Protein AF-W8VUZ6-F1 (afdb_monomer)

Sequence (106 aa):
MPNPETVQQSQSFNLDKVIYNDDDFAIAVGVRSGEDKICLAMRWNGDENGAGFPFAGKHPLWLSLPSDLTQTFLLGLLQKQSLTEDSYLSILDYLRGVEIILPNHS

Secondary structure (DSSP, 8-state):
---GGG--EETTEEEEEEEEE-SSEEEEEEEETT--SEEEEEEEPP-SS---BSEETTEE--EEPPGGGHHHHHHHHTT-TT--HHHHHHHHHHHHHS--------

Structure (mmCIF, N/CA/C/O backbone):
data_AF-W8VUZ6-F1
#
_entry.id   AF-W8VUZ6-F1
#
loop_
_atom_site.group_PDB
_atom_site.id
_atom_site.type_symbol
_atom_site.label_atom_id
_atom_site.label_alt_id
_atom_site.label_comp_id
_atom_site.label_asym_id
_atom_site.label_entity_id
_atom_site.label_seq_id
_atom_site.pdbx_PDB_ins_code
_atom_site.Cartn_x
_atom_site.Cartn_y
_atom_site.Cartn_z
_atom_site.occupancy
_atom_site.B_iso_or_equiv
_atom_site.auth_seq_id
_atom_site.auth_comp_id
_atom_site.auth_asym_id
_atom_site.auth_atom_id
_atom_site.pdbx_PDB_model_num
ATOM 1 N N . MET A 1 1 ? 14.966 1.045 -10.082 1.00 55.97 1 MET A N 1
ATOM 2 C CA . MET A 1 1 ? 13.596 0.626 -9.734 1.00 55.97 1 MET A CA 1
ATOM 3 C C . MET A 1 1 ? 13.042 1.625 -8.730 1.00 55.97 1 MET A C 1
ATOM 5 O O . MET A 1 1 ? 13.738 1.876 -7.747 1.00 55.97 1 MET A O 1
ATOM 9 N N . PRO A 1 2 ? 11.897 2.283 -8.968 1.00 55.81 2 PRO A N 1
ATOM 10 C CA . PRO A 1 2 ? 11.298 3.139 -7.952 1.00 55.81 2 PRO A CA 1
ATOM 11 C C . PRO A 1 2 ? 10.831 2.255 -6.790 1.00 55.81 2 PRO A C 1
ATOM 13 O O . PRO A 1 2 ? 9.749 1.677 -6.853 1.00 55.81 2 PRO A O 1
ATOM 16 N N . ASN A 1 3 ? 11.666 2.129 -5.753 1.00 71.38 3 ASN A N 1
ATOM 17 C CA . ASN A 1 3 ? 11.313 1.452 -4.506 1.00 71.38 3 ASN A CA 1
ATOM 18 C C . ASN A 1 3 ? 9.978 2.050 -4.014 1.00 71.38 3 ASN A C 1
ATOM 20 O O . ASN A 1 3 ? 9.894 3.278 -3.910 1.00 71.38 3 ASN A O 1
ATOM 24 N N . PRO A 1 4 ? 8.926 1.254 -3.756 1.00 69.38 4 PRO A N 1
ATOM 25 C CA . PRO A 1 4 ? 7.631 1.780 -3.327 1.00 69.38 4 PRO A CA 1
ATOM 26 C C . PRO A 1 4 ? 7.732 2.693 -2.097 1.00 69.38 4 PRO A C 1
ATOM 28 O O . PRO A 1 4 ? 7.000 3.677 -2.017 1.00 69.38 4 PRO A O 1
ATOM 31 N N . GLU A 1 5 ? 8.705 2.466 -1.213 1.00 71.75 5 GLU A N 1
ATOM 32 C CA . GLU A 1 5 ? 8.990 3.321 -0.053 1.00 71.75 5 GLU A CA 1
ATOM 33 C C . GLU A 1 5 ? 9.475 4.734 -0.427 1.00 71.75 5 GLU 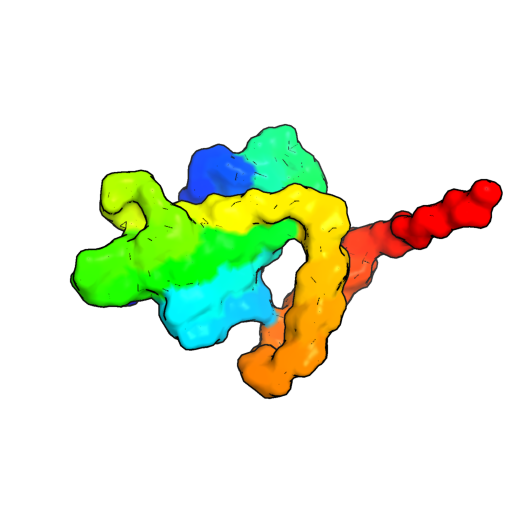A C 1
ATOM 35 O O . GLU A 1 5 ? 9.360 5.669 0.361 1.00 71.75 5 GLU A O 1
ATOM 40 N N . THR A 1 6 ? 10.004 4.921 -1.642 1.00 71.38 6 THR A N 1
ATOM 41 C CA . THR A 1 6 ? 10.446 6.232 -2.155 1.00 71.38 6 THR A CA 1
ATOM 42 C C . THR A 1 6 ? 9.292 7.081 -2.687 1.00 71.38 6 THR A C 1
ATOM 44 O O . THR A 1 6 ? 9.469 8.269 -2.952 1.00 71.38 6 THR A O 1
ATOM 47 N N . VAL A 1 7 ? 8.088 6.511 -2.791 1.00 74.88 7 VAL A N 1
ATOM 48 C CA . VAL A 1 7 ? 6.861 7.238 -3.143 1.00 74.88 7 VAL A CA 1
ATOM 49 C C . VAL A 1 7 ? 6.179 7.687 -1.857 1.00 74.88 7 VAL A C 1
ATOM 51 O O . VAL A 1 7 ? 5.096 7.229 -1.506 1.00 74.88 7 VAL A O 1
ATOM 54 N N . GLN A 1 8 ? 6.857 8.562 -1.116 1.00 66.56 8 GLN A N 1
ATOM 55 C CA . GLN A 1 8 ? 6.434 8.968 0.228 1.00 66.56 8 GLN A CA 1
ATOM 56 C C . GLN A 1 8 ? 5.162 9.822 0.227 1.00 66.56 8 GLN A C 1
ATOM 58 O O . GLN A 1 8 ? 4.384 9.796 1.178 1.00 66.56 8 GLN A O 1
ATOM 63 N N . GLN A 1 9 ? 4.926 10.571 -0.851 1.00 64.06 9 GLN A N 1
ATOM 64 C CA . GLN A 1 9 ? 3.784 11.464 -0.937 1.00 64.06 9 GLN A CA 1
ATOM 65 C C . GLN A 1 9 ? 3.266 11.546 -2.369 1.00 64.06 9 GLN A C 1
ATOM 67 O O . GLN A 1 9 ? 4.000 11.862 -3.305 1.00 64.06 9 GLN A O 1
ATOM 72 N N . SER A 1 10 ? 1.974 11.280 -2.531 1.00 67.62 10 SER A N 1
ATOM 73 C CA . SER A 1 10 ? 1.216 11.711 -3.705 1.00 67.62 10 SER A CA 1
ATOM 74 C C . SER A 1 10 ? 0.278 12.839 -3.286 1.00 67.62 10 SER A C 1
ATOM 76 O O . SER A 1 10 ? -0.026 12.983 -2.103 1.00 67.62 10 SER A O 1
ATOM 78 N N . GLN A 1 11 ? -0.234 13.623 -4.239 1.00 68.69 11 GLN A N 1
ATOM 79 C CA . GLN A 1 11 ? -1.208 14.682 -3.930 1.00 68.69 11 GLN A CA 1
ATOM 80 C C . GLN A 1 11 ? -2.399 14.176 -3.096 1.00 68.69 11 GLN A C 1
ATOM 82 O O . GLN A 1 11 ? -2.962 14.933 -2.311 1.00 68.69 11 GLN A O 1
ATOM 87 N N . SER A 1 12 ? -2.761 12.899 -3.235 1.00 74.88 12 SER A N 1
ATOM 88 C CA . SER A 1 12 ? -3.927 12.282 -2.604 1.00 74.88 12 SER A CA 1
ATOM 89 C C . SER A 1 12 ? -3.620 11.360 -1.424 1.00 74.88 12 SER A C 1
ATOM 91 O O . SER A 1 12 ? -4.567 10.862 -0.819 1.00 74.88 12 SER A O 1
ATOM 93 N N . PHE A 1 13 ? -2.356 11.074 -1.109 1.00 88.25 13 PHE A N 1
ATOM 94 C CA . PHE A 1 13 ? -2.011 10.064 -0.106 1.00 88.25 13 PHE A CA 1
ATOM 95 C C . PHE A 1 13 ? -0.641 10.321 0.514 1.00 88.25 13 PHE A C 1
ATOM 97 O O . PHE A 1 13 ? 0.350 10.470 -0.210 1.00 88.25 13 PHE A O 1
ATOM 104 N N . ASN A 1 14 ? -0.608 10.307 1.844 1.00 89.62 14 ASN A N 1
ATOM 105 C CA . ASN A 1 14 ? 0.602 10.364 2.649 1.00 89.62 14 ASN A CA 1
ATOM 106 C C . ASN A 1 14 ? 0.926 8.944 3.122 1.00 89.62 14 ASN A C 1
ATOM 108 O O . ASN A 1 14 ? 0.130 8.343 3.847 1.00 89.62 14 ASN A O 1
ATOM 112 N N . LEU A 1 15 ? 2.066 8.415 2.673 1.00 91.44 15 LEU A N 1
ATOM 113 C CA . LEU A 1 15 ? 2.543 7.089 3.052 1.00 91.44 15 LEU A CA 1
ATOM 114 C C . LEU A 1 15 ? 2.954 7.085 4.527 1.00 91.44 15 LEU A C 1
ATOM 116 O O . LEU A 1 15 ? 3.715 7.950 4.951 1.00 91.44 15 LEU A O 1
ATOM 120 N N . ASP A 1 16 ? 2.505 6.076 5.266 1.00 91.81 16 ASP A N 1
ATOM 121 C CA . ASP A 1 16 ? 3.034 5.754 6.593 1.00 91.81 16 ASP A CA 1
ATOM 122 C C . ASP A 1 16 ? 3.958 4.529 6.500 1.00 91.81 16 ASP A C 1
ATOM 124 O O . ASP A 1 16 ? 5.156 4.607 6.777 1.00 91.81 16 ASP A O 1
ATOM 128 N N . LYS A 1 17 ? 3.440 3.407 5.979 1.00 92.31 17 LYS A N 1
ATOM 129 C CA . LYS A 1 17 ? 4.195 2.151 5.873 1.00 92.31 17 LYS A CA 1
ATOM 130 C C . LYS A 1 17 ? 3.804 1.341 4.644 1.00 92.31 17 LYS A C 1
ATOM 132 O O . LYS A 1 17 ? 2.624 1.176 4.356 1.00 92.31 17 LYS A O 1
ATOM 137 N N . VAL A 1 18 ? 4.784 0.756 3.956 1.00 94.75 18 VAL A N 1
ATOM 138 C CA . VAL A 1 18 ? 4.541 -0.334 2.997 1.00 94.75 18 VAL A CA 1
ATOM 139 C C . VAL A 1 18 ? 4.414 -1.637 3.788 1.00 94.75 18 VAL A C 1
ATOM 141 O O . VAL A 1 18 ? 5.346 -2.030 4.485 1.00 94.75 18 VAL A O 1
ATOM 144 N N . ILE A 1 19 ? 3.249 -2.279 3.711 1.00 95.19 19 ILE A N 1
ATOM 145 C CA . ILE A 1 19 ? 2.915 -3.490 4.482 1.00 95.19 19 ILE A CA 1
ATOM 146 C C . ILE A 1 19 ? 2.934 -4.763 3.633 1.00 95.19 19 ILE A C 1
ATOM 148 O O . ILE A 1 19 ? 2.921 -5.864 4.171 1.00 95.19 19 ILE A O 1
ATOM 152 N N . TYR A 1 20 ? 2.985 -4.632 2.311 1.00 94.56 20 TYR A N 1
ATOM 153 C CA . TYR A 1 20 ? 3.153 -5.736 1.371 1.00 94.56 20 TYR A CA 1
ATOM 154 C C . TYR A 1 20 ? 3.934 -5.227 0.165 1.00 94.56 20 TYR A C 1
ATOM 156 O O . TYR A 1 20 ? 3.621 -4.151 -0.346 1.00 94.56 20 TYR A O 1
ATOM 164 N N . ASN A 1 21 ? 4.917 -5.995 -0.293 1.00 93.38 21 ASN A N 1
ATOM 165 C CA . ASN A 1 21 ? 5.642 -5.739 -1.529 1.00 93.38 21 ASN A CA 1
ATOM 166 C C . ASN A 1 21 ? 6.171 -7.070 -2.077 1.00 93.38 21 ASN A C 1
ATOM 168 O O . ASN A 1 21 ? 6.902 -7.757 -1.368 1.00 93.38 21 ASN A O 1
ATOM 172 N N . ASP A 1 22 ? 5.803 -7.427 -3.304 1.00 91.38 22 ASP A N 1
ATOM 173 C CA . ASP A 1 22 ? 6.296 -8.623 -4.006 1.00 91.38 22 ASP A CA 1
ATOM 174 C C . ASP A 1 22 ? 7.110 -8.274 -5.260 1.00 91.38 22 ASP A C 1
ATOM 176 O O . ASP A 1 22 ? 7.129 -9.027 -6.227 1.00 91.38 22 ASP A O 1
ATOM 180 N N . ASP A 1 23 ? 7.777 -7.119 -5.228 1.00 88.75 23 ASP A N 1
ATOM 181 C CA . ASP A 1 23 ? 8.539 -6.495 -6.317 1.00 88.75 23 ASP A CA 1
ATOM 182 C C . ASP A 1 23 ? 7.686 -5.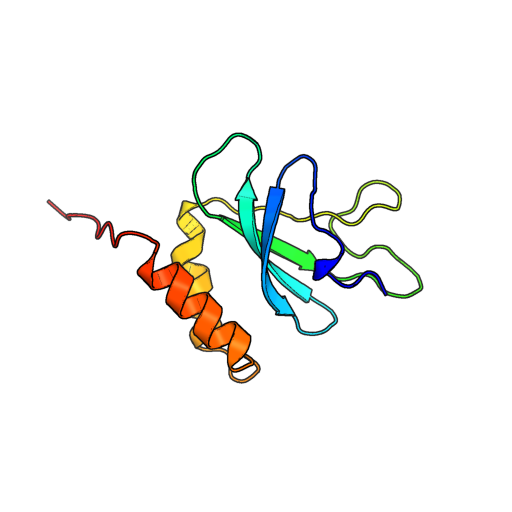985 -7.484 1.00 88.75 23 ASP A C 1
ATOM 184 O O . ASP A 1 23 ? 7.966 -4.892 -7.979 1.00 88.75 23 ASP A O 1
ATOM 188 N N . ASP A 1 24 ? 6.588 -6.656 -7.831 1.00 91.88 24 ASP A N 1
ATOM 189 C CA . ASP A 1 24 ? 5.653 -6.235 -8.881 1.00 91.88 24 ASP A CA 1
ATOM 190 C C . ASP A 1 24 ? 4.514 -5.359 -8.345 1.00 91.88 24 ASP A C 1
ATOM 192 O O . ASP A 1 24 ? 4.037 -4.450 -9.031 1.00 91.88 24 ASP A O 1
ATOM 196 N N . PHE A 1 25 ? 4.068 -5.595 -7.114 1.00 94.06 25 PHE A N 1
ATOM 197 C CA . PHE A 1 25 ? 2.928 -4.929 -6.505 1.00 94.06 25 PHE A CA 1
ATOM 198 C C . PHE A 1 25 ? 3.191 -4.591 -5.040 1.00 94.06 25 PHE A C 1
ATOM 200 O O . PHE A 1 25 ? 3.754 -5.373 -4.275 1.00 94.06 25 PHE A O 1
ATOM 207 N N . ALA A 1 26 ? 2.719 -3.418 -4.625 1.00 94.94 26 ALA A N 1
ATOM 208 C CA . ALA A 1 26 ? 2.851 -2.946 -3.259 1.00 94.94 26 ALA A CA 1
ATOM 209 C C . ALA A 1 26 ? 1.515 -2.479 -2.677 1.00 94.94 26 ALA A C 1
ATOM 211 O O . ALA A 1 26 ? 0.694 -1.851 -3.353 1.00 94.94 26 ALA A O 1
ATOM 212 N N . ILE A 1 27 ? 1.339 -2.745 -1.381 1.00 96.00 27 ILE A N 1
ATOM 213 C CA . ILE A 1 27 ? 0.249 -2.218 -0.559 1.00 96.00 27 ILE A CA 1
ATOM 214 C C . ILE A 1 27 ? 0.860 -1.420 0.584 1.00 96.00 27 ILE A C 1
ATOM 216 O O . ILE A 1 27 ? 1.750 -1.891 1.296 1.00 96.00 27 ILE A O 1
ATOM 220 N N . ALA A 1 28 ? 0.340 -0.219 0.766 1.00 95.50 28 ALA A N 1
ATOM 221 C CA . ALA A 1 28 ? 0.717 0.704 1.811 1.00 95.50 28 ALA A CA 1
ATOM 222 C C . ALA A 1 28 ? -0.457 1.017 2.736 1.00 95.50 28 ALA A C 1
ATOM 224 O O . ALA A 1 28 ? -1.616 0.981 2.327 1.00 95.50 28 ALA A O 1
ATOM 225 N N . VAL A 1 29 ? -0.125 1.382 3.968 1.00 94.25 29 VAL A N 1
ATOM 226 C CA . VAL A 1 29 ? -1.000 2.052 4.925 1.00 94.25 29 VAL A CA 1
ATOM 227 C C . VAL A 1 29 ? -0.580 3.515 5.006 1.00 94.25 29 VAL A C 1
ATOM 229 O O . VAL A 1 29 ? 0.601 3.849 4.871 1.00 94.25 29 VAL A O 1
ATOM 232 N N . GLY A 1 30 ? -1.555 4.393 5.190 1.00 92.69 30 GLY A N 1
ATOM 233 C CA . GLY A 1 30 ? -1.328 5.819 5.336 1.00 92.69 30 GLY A CA 1
ATOM 234 C C . GLY A 1 30 ? -2.641 6.565 5.483 1.00 92.69 30 GLY A C 1
ATOM 235 O O . GLY A 1 30 ? -3.645 5.998 5.914 1.00 92.69 30 GLY A O 1
ATOM 236 N N . VAL A 1 31 ? -2.635 7.838 5.105 1.00 90.75 31 VAL A N 1
ATOM 237 C CA . VAL A 1 31 ? -3.802 8.716 5.218 1.00 90.75 31 VAL A CA 1
ATOM 238 C C . VAL A 1 31 ? -4.054 9.399 3.882 1.00 90.75 31 VAL A C 1
ATOM 240 O O . VAL A 1 31 ? -3.127 9.899 3.234 1.00 90.75 31 VAL A O 1
ATOM 243 N N . ARG A 1 32 ? -5.318 9.434 3.452 1.00 86.69 32 ARG A N 1
ATOM 244 C CA . ARG A 1 32 ? -5.714 10.202 2.269 1.00 86.69 32 ARG A CA 1
ATOM 245 C C . ARG A 1 32 ? -5.579 11.694 2.57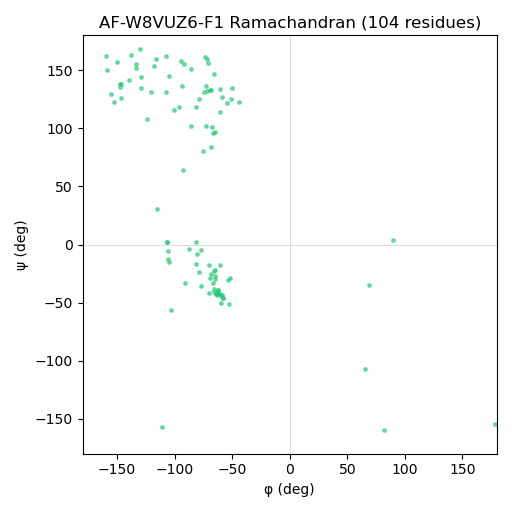2 1.00 86.69 32 ARG A C 1
ATOM 247 O O . ARG A 1 32 ? -6.049 12.158 3.604 1.00 86.69 32 ARG A O 1
ATOM 254 N N . SER A 1 33 ? -4.964 12.462 1.674 1.00 81.38 33 SER A N 1
ATOM 255 C CA . SER A 1 33 ? -4.808 13.910 1.862 1.00 81.38 33 SER A CA 1
ATOM 256 C C . SER A 1 33 ? -6.162 14.583 2.111 1.00 81.38 33 SER A C 1
ATOM 258 O O . SER A 1 33 ? -7.049 14.507 1.261 1.00 81.38 33 SER A O 1
ATOM 260 N N . GLY A 1 34 ? -6.300 15.261 3.252 1.00 81.25 34 GLY A N 1
ATOM 261 C CA . GLY A 1 34 ? -7.540 15.935 3.657 1.00 81.25 34 GLY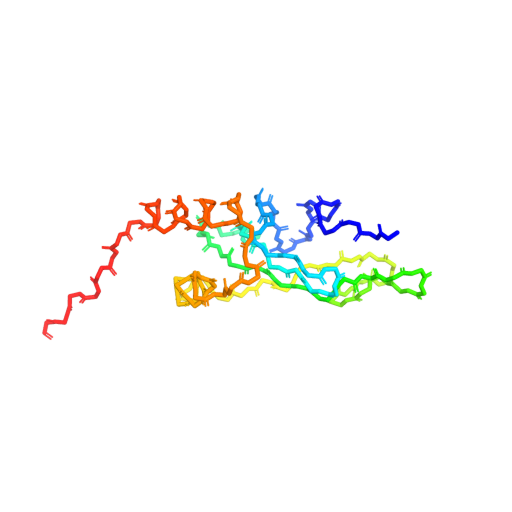 A CA 1
ATOM 262 C C . GLY A 1 34 ? -8.518 15.070 4.460 1.00 81.25 34 GLY A C 1
ATOM 263 O O . GLY A 1 34 ? -9.601 15.549 4.784 1.00 81.25 34 GLY A O 1
ATOM 264 N N . GLU A 1 35 ? -8.152 13.834 4.794 1.00 82.88 35 GLU A N 1
ATOM 265 C CA . GLU A 1 35 ? -8.875 12.979 5.737 1.00 82.88 35 GLU A CA 1
ATOM 266 C C . GLU A 1 35 ? -7.997 12.676 6.960 1.00 82.88 35 GLU A C 1
ATOM 268 O O . GLU A 1 35 ? -6.777 12.765 6.879 1.00 82.88 35 GLU A O 1
ATOM 273 N N . ASP A 1 36 ? -8.619 12.272 8.071 1.00 82.94 36 ASP A N 1
ATOM 274 C CA . ASP A 1 36 ? -7.918 11.849 9.299 1.00 82.94 36 ASP A CA 1
ATOM 275 C C . ASP A 1 36 ? -7.975 10.326 9.516 1.00 82.94 36 ASP A C 1
ATOM 277 O O . ASP A 1 36 ? -7.517 9.803 10.532 1.00 82.94 36 ASP A O 1
ATOM 281 N N . LYS A 1 37 ? -8.585 9.590 8.580 1.00 85.50 37 LYS A N 1
ATOM 282 C CA . LYS A 1 37 ? -8.758 8.140 8.688 1.00 85.50 37 LYS A CA 1
ATOM 283 C C . LYS A 1 37 ? -7.624 7.408 7.989 1.00 85.50 37 LYS A C 1
ATOM 285 O O . LYS A 1 37 ? -7.276 7.723 6.851 1.00 85.50 37 LYS A O 1
ATOM 290 N N . ILE A 1 38 ? -7.121 6.374 8.658 1.00 90.62 38 ILE A N 1
ATOM 291 C CA . ILE A 1 38 ? -6.204 5.416 8.050 1.00 90.62 38 ILE A CA 1
ATOM 292 C C . ILE A 1 38 ? -6.901 4.738 6.868 1.00 90.62 38 ILE A C 1
ATOM 294 O O . ILE A 1 38 ? -8.050 4.296 6.969 1.00 90.62 38 ILE A O 1
ATOM 298 N N . CYS A 1 39 ? -6.193 4.649 5.750 1.00 93.69 39 CYS A N 1
ATOM 299 C CA . CYS A 1 39 ? -6.621 3.902 4.585 1.00 93.69 39 CYS A CA 1
ATOM 300 C C . CYS A 1 39 ? -5.468 3.114 3.971 1.00 93.69 39 CYS A C 1
ATOM 302 O O . CYS A 1 39 ? -4.286 3.359 4.237 1.00 93.69 39 CYS A O 1
ATOM 304 N N . LEU A 1 40 ? -5.833 2.145 3.137 1.00 95.50 40 LEU A N 1
ATOM 305 C CA . LEU A 1 40 ? -4.872 1.456 2.292 1.00 95.50 40 LEU A CA 1
ATOM 306 C C . LEU A 1 40 ? -4.655 2.215 0.999 1.00 95.50 40 LEU A C 1
ATOM 308 O O . LEU A 1 40 ? -5.575 2.833 0.461 1.00 95.50 40 LEU A O 1
ATOM 312 N N . ALA A 1 41 ? -3.461 2.073 0.449 1.00 95.44 41 ALA A N 1
ATOM 313 C CA . ALA A 1 41 ? -3.212 2.396 -0.934 1.00 95.44 41 ALA A CA 1
ATOM 314 C C . ALA A 1 41 ? -2.426 1.296 -1.635 1.00 95.44 41 ALA A C 1
ATOM 316 O O . ALA A 1 41 ? -1.720 0.510 -1.010 1.00 95.44 41 ALA A O 1
ATOM 317 N N . MET A 1 42 ? -2.585 1.227 -2.950 1.00 95.38 42 MET A N 1
ATOM 318 C CA . MET A 1 42 ? -2.041 0.153 -3.770 1.00 95.38 42 MET A CA 1
ATOM 319 C C . MET A 1 42 ? -1.353 0.697 -5.007 1.00 95.38 42 MET A C 1
ATOM 321 O O . MET A 1 42 ? -1.734 1.752 -5.526 1.00 95.38 42 MET A O 1
ATOM 325 N N . ARG A 1 43 ? -0.371 -0.052 -5.505 1.00 94.06 43 ARG A N 1
ATOM 326 C CA . ARG A 1 43 ? 0.232 0.209 -6.808 1.00 94.06 43 ARG A CA 1
ATOM 327 C C . ARG A 1 43 ? 0.921 -1.017 -7.384 1.00 94.06 43 ARG A C 1
ATOM 329 O O . ARG A 1 43 ? 1.499 -1.814 -6.656 1.00 94.06 43 ARG A O 1
ATOM 336 N N . TRP A 1 44 ? 0.933 -1.078 -8.705 1.00 94.19 44 TRP A N 1
ATOM 337 C CA . TRP A 1 44 ? 1.938 -1.809 -9.456 1.00 94.19 44 TRP A CA 1
ATOM 338 C C . TRP A 1 44 ? 3.240 -1.012 -9.430 1.00 94.19 44 TRP A C 1
ATOM 340 O O . TRP A 1 44 ? 3.261 0.204 -9.681 1.00 94.19 44 TRP A O 1
ATOM 350 N N . ASN A 1 45 ? 4.322 -1.697 -9.102 1.00 91.69 45 ASN A N 1
ATOM 351 C CA . ASN A 1 45 ? 5.659 -1.146 -9.109 1.00 91.69 45 ASN A CA 1
ATOM 352 C C . ASN A 1 45 ? 6.126 -0.919 -10.548 1.00 91.69 45 ASN A C 1
ATOM 354 O O . ASN A 1 45 ? 5.592 -1.466 -11.512 1.00 91.69 45 ASN A O 1
ATOM 358 N N . GLY A 1 46 ? 7.079 -0.006 -10.688 1.00 88.12 46 GLY A N 1
ATOM 359 C CA . GLY A 1 46 ? 7.725 0.266 -11.963 1.00 88.12 46 GLY A CA 1
ATOM 360 C C . GLY A 1 46 ? 9.008 -0.530 -12.104 1.00 88.12 46 GLY A C 1
ATOM 361 O O . GLY A 1 46 ? 9.634 -0.882 -11.105 1.00 88.12 46 GLY A O 1
ATOM 362 N N . ASP A 1 47 ? 9.433 -0.729 -13.339 1.00 85.88 47 ASP A N 1
ATOM 363 C CA . ASP A 1 47 ? 10.697 -1.356 -13.697 1.00 85.88 47 ASP A CA 1
ATOM 364 C C . ASP A 1 47 ? 11.656 -0.314 -14.309 1.00 85.88 47 ASP A C 1
ATOM 366 O O . ASP A 1 47 ? 11.575 0.888 -14.039 1.00 85.88 47 ASP A O 1
ATOM 370 N N . GLU A 1 48 ? 12.625 -0.768 -15.099 1.00 83.38 48 GLU A N 1
ATOM 371 C CA . GLU A 1 48 ? 13.519 0.105 -15.867 1.00 83.38 48 GLU A CA 1
ATOM 372 C C . GLU A 1 48 ? 12.824 0.828 -17.038 1.00 83.38 48 GLU A C 1
ATOM 374 O O . GLU A 1 48 ? 13.331 1.841 -17.522 1.00 83.38 48 GLU A O 1
ATOM 379 N N . ASN A 1 49 ? 11.648 0.352 -17.456 1.00 83.06 49 ASN A N 1
ATOM 380 C CA . ASN A 1 49 ? 10.918 0.812 -18.634 1.00 83.06 49 ASN A CA 1
ATOM 381 C C . ASN A 1 49 ? 9.711 1.699 -18.288 1.00 83.06 49 ASN A C 1
ATOM 383 O O . ASN A 1 49 ? 9.187 2.392 -19.164 1.00 83.06 49 ASN A O 1
ATOM 387 N N . GLY A 1 50 ? 9.262 1.716 -17.029 1.00 83.94 50 GLY A N 1
ATOM 388 C CA . GLY A 1 50 ? 8.077 2.466 -16.624 1.00 83.94 50 GLY A CA 1
ATOM 389 C C . GLY A 1 50 ? 7.988 2.775 -15.131 1.00 83.94 50 GLY A C 1
ATOM 390 O O . GLY A 1 50 ? 8.627 2.159 -14.288 1.00 83.94 50 GLY A O 1
ATOM 391 N N . ALA A 1 51 ? 7.140 3.747 -14.786 1.00 87.38 51 ALA A N 1
ATOM 392 C CA . ALA A 1 51 ? 6.919 4.172 -13.400 1.00 87.38 51 ALA A CA 1
ATOM 393 C C . ALA A 1 51 ? 6.015 3.215 -12.592 1.00 87.38 51 ALA A C 1
ATOM 395 O O . ALA A 1 51 ? 5.825 3.429 -11.395 1.00 87.38 51 ALA A O 1
ATOM 396 N N . GLY A 1 52 ? 5.461 2.175 -13.219 1.00 91.19 52 GLY A N 1
ATOM 397 C CA . GLY A 1 52 ? 4.403 1.341 -12.641 1.00 91.19 52 GLY A CA 1
ATOM 398 C C . GLY A 1 52 ? 3.032 1.992 -12.801 1.00 91.19 52 GLY A C 1
ATOM 399 O O . GLY A 1 52 ? 2.861 2.857 -13.658 1.00 91.19 52 GLY A O 1
ATOM 400 N N . PHE A 1 53 ? 2.048 1.597 -11.992 1.00 91.94 53 PHE A N 1
ATOM 401 C CA . PHE A 1 53 ? 0.686 2.135 -12.074 1.00 91.94 53 PHE A CA 1
ATOM 402 C C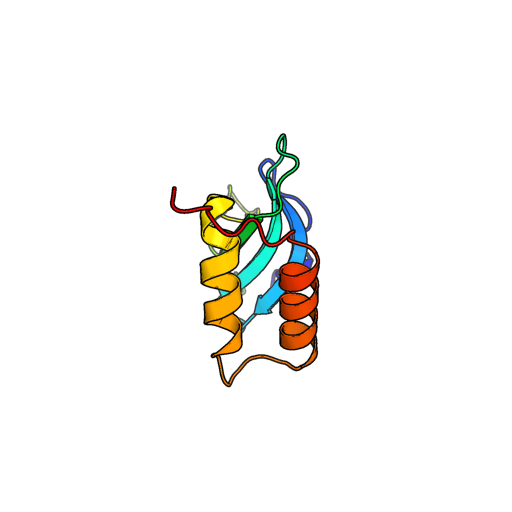 . PHE A 1 53 ? -0.003 2.201 -10.699 1.00 91.94 53 PHE A C 1
ATOM 404 O O . PHE A 1 53 ? 0.066 1.225 -9.957 1.00 91.94 53 PHE A O 1
ATOM 411 N N . PRO A 1 54 ? -0.738 3.278 -10.359 1.00 92.06 54 PRO A N 1
ATOM 412 C CA . PRO A 1 54 ? -0.977 4.477 -11.165 1.00 92.06 54 PRO A CA 1
ATOM 413 C C . PRO A 1 54 ? 0.249 5.394 -11.253 1.00 92.06 54 PRO A C 1
ATOM 415 O O . PRO A 1 54 ? 1.175 5.312 -10.448 1.00 92.06 54 PRO A O 1
ATOM 418 N N . PHE A 1 55 ? 0.252 6.282 -12.247 1.00 90.31 55 PHE A N 1
ATOM 419 C CA . PHE A 1 55 ? 1.309 7.271 -12.442 1.00 90.31 55 PHE A CA 1
ATOM 420 C C . PHE A 1 55 ? 0.770 8.549 -13.099 1.00 90.31 55 PHE A C 1
ATOM 422 O O . PHE A 1 55 ? -0.247 8.523 -13.791 1.00 90.31 55 PHE A O 1
ATOM 429 N N . ALA A 1 56 ? 1.474 9.665 -12.908 1.00 87.12 56 ALA A N 1
ATOM 430 C CA . ALA A 1 56 ? 1.255 10.919 -13.627 1.00 87.12 56 ALA A CA 1
ATOM 431 C C . ALA A 1 56 ? 2.558 11.349 -14.314 1.00 87.12 56 ALA A C 1
ATOM 433 O O . ALA A 1 56 ? 3.528 11.752 -13.668 1.00 87.12 56 ALA A O 1
ATOM 434 N N . GLY A 1 57 ? 2.602 11.238 -15.644 1.00 86.00 57 GLY A N 1
ATOM 435 C CA . GLY A 1 57 ? 3.817 11.487 -16.421 1.00 86.00 57 GLY A CA 1
ATOM 436 C C . GLY A 1 57 ? 4.907 10.464 -16.098 1.00 86.00 57 GLY A C 1
ATOM 437 O O . GLY A 1 57 ? 4.808 9.313 -16.502 1.00 86.00 57 GLY A O 1
ATOM 438 N N . LYS A 1 58 ? 5.949 10.880 -15.371 1.00 83.00 58 LYS A N 1
ATOM 439 C CA . LYS A 1 58 ? 7.025 9.991 -14.889 1.00 83.00 58 LYS A CA 1
ATOM 440 C C . LYS A 1 58 ? 6.941 9.707 -13.387 1.00 83.0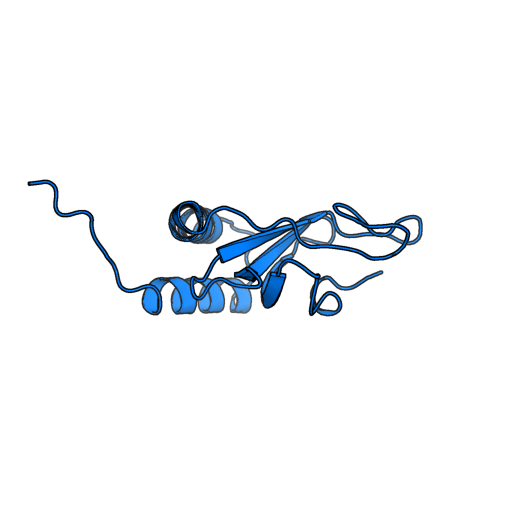0 58 LYS A C 1
ATOM 442 O O . LYS A 1 58 ? 7.817 9.039 -12.846 1.00 83.00 58 LYS A O 1
ATOM 447 N N . HIS A 1 59 ? 5.924 10.238 -12.710 1.00 86.00 59 HIS A N 1
ATOM 448 C CA . HIS A 1 59 ? 5.808 10.155 -11.261 1.00 86.00 59 HIS A CA 1
ATOM 449 C C . HIS A 1 59 ? 4.910 8.984 -10.863 1.00 86.00 59 HIS A C 1
ATOM 451 O O . HIS A 1 59 ? 3.732 8.988 -11.234 1.00 86.00 59 HIS A O 1
ATOM 457 N N . PRO A 1 60 ? 5.431 7.995 -10.121 1.00 89.12 60 PRO A N 1
ATOM 458 C CA . PRO A 1 60 ? 4.606 6.938 -9.556 1.00 89.12 60 PRO A CA 1
ATOM 459 C C . PRO A 1 60 ? 3.640 7.498 -8.509 1.00 89.12 60 PRO A C 1
ATOM 461 O O . PRO A 1 60 ? 3.963 8.448 -7.797 1.00 89.12 60 PRO A O 1
ATOM 464 N N . LEU A 1 61 ? 2.457 6.898 -8.413 1.00 90.44 61 LEU A N 1
ATOM 465 C CA . LEU A 1 61 ? 1.400 7.302 -7.494 1.00 90.44 61 LEU A CA 1
ATOM 466 C C . LEU A 1 61 ? 0.869 6.100 -6.707 1.00 90.44 61 LEU A C 1
ATOM 468 O O . LEU A 1 61 ? 1.117 4.942 -7.042 1.00 90.44 61 LEU A O 1
ATOM 472 N N . TRP A 1 62 ? 0.088 6.414 -5.680 1.00 92.69 62 TRP A N 1
ATOM 473 C CA . TRP A 1 62 ? -0.671 5.463 -4.882 1.00 92.69 62 TRP A CA 1
ATOM 474 C C . TRP A 1 62 ? -2.161 5.583 -5.210 1.00 92.69 62 TRP A C 1
ATOM 476 O O . TRP A 1 62 ? -2.709 6.687 -5.205 1.00 92.69 62 TRP A O 1
ATOM 486 N N . LEU A 1 63 ? -2.830 4.458 -5.472 1.00 93.06 63 LEU A N 1
ATOM 487 C CA . LEU A 1 63 ? -4.291 4.399 -5.524 1.00 93.06 63 LEU A CA 1
ATOM 488 C C . LEU A 1 63 ? -4.818 4.182 -4.105 1.00 93.06 63 LEU A C 1
ATOM 490 O O . LEU A 1 63 ? -4.758 3.060 -3.609 1.00 93.06 63 LEU A O 1
ATOM 494 N N . SER A 1 64 ? -5.322 5.231 -3.455 1.00 93.06 64 SER A N 1
ATOM 495 C CA . SER A 1 64 ? -5.960 5.098 -2.143 1.00 93.06 64 SER A CA 1
ATOM 496 C C . SER A 1 64 ? -7.334 4.437 -2.253 1.00 93.06 64 SER A C 1
ATOM 498 O O . SER A 1 64 ? -8.139 4.755 -3.133 1.00 93.06 64 SER A O 1
ATOM 500 N N . LEU A 1 65 ? -7.598 3.506 -1.343 1.00 93.12 65 LEU A N 1
ATOM 501 C CA . LEU A 1 65 ? -8.872 2.818 -1.204 1.00 93.12 65 LEU A CA 1
ATOM 502 C C . LEU A 1 65 ? -9.774 3.552 -0.199 1.00 93.12 65 LEU A C 1
ATOM 504 O O . LEU A 1 65 ? -9.274 4.256 0.683 1.00 93.12 65 LEU A O 1
ATOM 508 N N . PRO A 1 66 ? -11.103 3.385 -0.303 1.00 91.75 66 PRO A N 1
ATOM 509 C CA . PRO A 1 66 ? -12.031 3.769 0.756 1.00 91.75 66 PRO A CA 1
ATOM 510 C C . PRO A 1 66 ? -11.606 3.207 2.124 1.00 91.75 66 PRO A C 1
ATOM 512 O O . PRO A 1 66 ? -11.218 2.041 2.236 1.00 91.75 66 PRO A O 1
ATOM 515 N N . SER A 1 67 ? -11.643 4.046 3.164 1.00 90.88 67 SER A N 1
ATOM 516 C CA . SER A 1 67 ? -11.126 3.698 4.497 1.00 90.88 67 SER A CA 1
ATOM 517 C C . SER A 1 67 ? -11.901 2.563 5.176 1.00 90.88 67 SER A C 1
ATOM 519 O O . SER A 1 67 ? -11.311 1.809 5.948 1.00 90.88 67 SER A O 1
ATOM 521 N N . ASP A 1 68 ? -13.178 2.379 4.841 1.00 90.56 68 ASP A N 1
ATOM 522 C CA . ASP A 1 68 ? -14.044 1.289 5.309 1.00 90.56 68 ASP A CA 1
ATOM 523 C C . ASP A 1 68 ? -13.601 -0.101 4.821 1.00 90.56 68 ASP A C 1
ATOM 525 O O . ASP A 1 68 ? -13.878 -1.099 5.483 1.00 90.56 68 ASP A O 1
ATOM 529 N N . LEU A 1 69 ? -12.848 -0.182 3.719 1.00 93.69 69 LEU A N 1
ATOM 530 C CA . LEU A 1 69 ? -12.291 -1.445 3.222 1.00 93.69 69 LEU A CA 1
ATOM 531 C C . LEU A 1 69 ? -11.001 -1.864 3.939 1.00 93.69 69 LEU A C 1
ATOM 533 O O . LEU A 1 69 ? -10.597 -3.026 3.854 1.00 93.69 69 LEU A O 1
ATOM 537 N N . THR A 1 70 ? -10.346 -0.944 4.650 1.00 93.06 70 THR A N 1
ATOM 538 C CA . THR A 1 70 ? -9.007 -1.142 5.228 1.00 93.06 70 THR A CA 1
ATOM 539 C C . THR A 1 70 ? -8.925 -2.405 6.073 1.00 93.06 70 THR A C 1
ATOM 541 O O . THR A 1 70 ? -8.064 -3.253 5.841 1.00 93.06 70 THR A O 1
ATOM 544 N N . GLN A 1 71 ? -9.856 -2.578 7.012 1.00 92.81 71 GLN A N 1
ATOM 545 C CA . GLN A 1 71 ? -9.824 -3.706 7.940 1.00 92.81 71 GLN A CA 1
ATOM 546 C C . GLN A 1 71 ? -9.969 -5.052 7.215 1.00 92.81 71 GLN A C 1
ATOM 548 O O . GLN A 1 71 ? -9.230 -5.990 7.512 1.00 92.81 71 GLN A O 1
ATOM 553 N N . THR A 1 72 ? -10.873 -5.146 6.234 1.00 95.06 72 THR A N 1
ATOM 554 C CA . THR A 1 72 ? -11.084 -6.370 5.448 1.00 95.06 72 THR A CA 1
ATOM 555 C C . THR A 1 72 ? -9.815 -6.792 4.713 1.00 95.06 72 THR A C 1
ATOM 557 O O . THR A 1 72 ? -9.444 -7.966 4.736 1.00 95.06 72 THR A O 1
ATOM 560 N N . PHE A 1 73 ? -9.119 -5.841 4.094 1.00 95.75 73 PHE A N 1
ATOM 561 C CA . PHE A 1 73 ? -7.880 -6.126 3.377 1.00 95.75 73 PHE A CA 1
ATOM 562 C C . PHE A 1 73 ? -6.728 -6.484 4.321 1.00 95.75 73 PHE A C 1
ATOM 564 O O . PHE A 1 73 ? -6.016 -7.447 4.045 1.00 95.75 73 PHE A O 1
ATOM 571 N N . LEU A 1 74 ? -6.570 -5.778 5.446 1.00 95.19 74 LEU A N 1
ATOM 572 C CA . LEU A 1 74 ? -5.554 -6.108 6.453 1.00 95.19 74 LEU A CA 1
ATOM 573 C C . LEU A 1 74 ? -5.728 -7.541 6.980 1.00 95.19 74 LEU A C 1
ATOM 575 O O . LEU A 1 74 ? -4.769 -8.310 7.003 1.00 95.19 74 LEU A O 1
ATOM 579 N N . LEU A 1 75 ? -6.960 -7.938 7.320 1.00 95.88 75 LEU A N 1
ATOM 580 C CA . LEU A 1 75 ? -7.267 -9.307 7.752 1.00 95.88 75 LEU A CA 1
ATOM 581 C C . LEU A 1 75 ? -6.971 -10.346 6.661 1.00 95.88 75 LEU A C 1
ATOM 583 O O . LEU A 1 75 ? -6.457 -11.423 6.963 1.00 95.88 75 LEU A O 1
ATOM 587 N N . GLY A 1 76 ? -7.265 -10.027 5.397 1.00 96.06 76 GLY A N 1
ATOM 588 C CA . GLY A 1 76 ? -6.944 -10.892 4.260 1.00 96.06 76 GLY A CA 1
ATOM 589 C C . GLY A 1 76 ? -5.438 -11.057 4.036 1.00 96.06 76 GLY A C 1
ATOM 590 O O . GLY A 1 76 ? -4.978 -12.157 3.732 1.00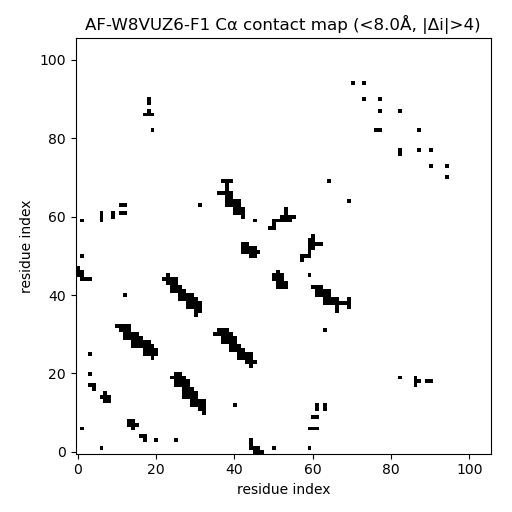 96.06 76 GLY A O 1
ATOM 591 N N . LEU A 1 77 ? -4.654 -9.994 4.231 1.00 95.12 77 LEU A N 1
ATOM 592 C CA . LEU A 1 77 ? -3.198 -10.030 4.076 1.00 95.12 77 LEU A CA 1
ATOM 593 C C . LEU A 1 77 ? -2.512 -10.907 5.123 1.00 95.12 77 LEU A C 1
ATOM 595 O O . LEU A 1 77 ? -1.548 -11.587 4.783 1.00 95.12 77 LEU A O 1
ATOM 599 N N . LEU A 1 78 ? -3.041 -10.987 6.348 1.00 96.19 78 LEU A N 1
ATOM 600 C CA . LEU A 1 78 ?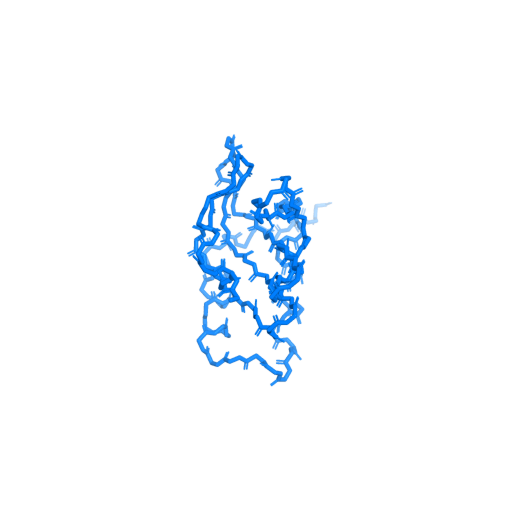 -2.520 -11.898 7.379 1.00 96.19 78 LEU A CA 1
ATOM 601 C C . LEU A 1 78 ? -2.583 -13.382 6.975 1.00 96.19 78 LEU A C 1
ATOM 603 O O . LEU A 1 78 ? -1.891 -14.202 7.568 1.00 96.19 78 LEU A O 1
ATOM 607 N N . GLN A 1 79 ? -3.391 -13.738 5.971 1.00 95.00 79 GLN A N 1
ATOM 608 C CA . GLN A 1 79 ? -3.501 -15.110 5.462 1.00 95.00 79 GLN A CA 1
ATOM 609 C C . GLN A 1 79 ? -2.466 -15.434 4.369 1.00 95.00 79 GLN A C 1
ATOM 611 O O . GLN A 1 79 ? -2.416 -16.562 3.872 1.00 95.00 79 GLN A O 1
ATOM 616 N N . LYS A 1 80 ? -1.649 -14.463 3.941 1.00 92.88 80 LYS A N 1
ATOM 617 C CA . LYS A 1 80 ? -0.631 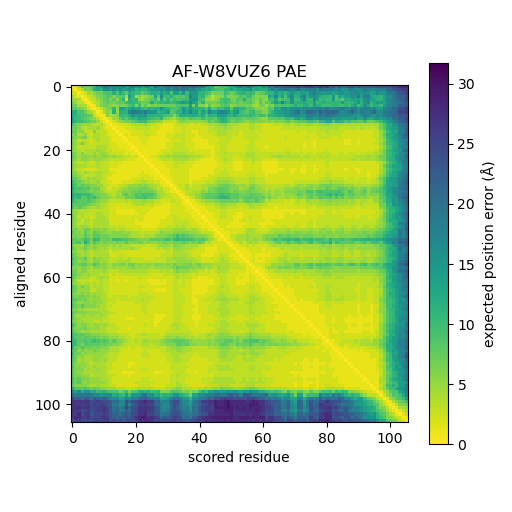-14.667 2.905 1.00 92.88 80 LYS A CA 1
ATOM 618 C C . LYS A 1 80 ? 0.604 -15.357 3.483 1.00 92.88 80 LYS A C 1
ATOM 620 O O . LYS A 1 80 ? 1.252 -14.836 4.379 1.00 92.88 80 LYS A O 1
ATOM 625 N N . GLN A 1 81 ? 0.995 -16.484 2.887 1.00 89.00 81 GLN A N 1
ATOM 626 C CA . GLN A 1 81 ? 2.217 -17.208 3.274 1.00 89.00 81 GLN A CA 1
ATOM 627 C C . GLN A 1 81 ? 3.508 -16.454 2.924 1.00 89.00 81 GLN A C 1
ATOM 629 O O . GLN A 1 81 ? 4.535 -16.677 3.551 1.00 89.00 81 GLN A O 1
ATOM 634 N N . SER A 1 82 ? 3.463 -15.578 1.918 1.00 87.62 82 SER A N 1
ATOM 635 C CA . SER A 1 82 ? 4.609 -14.784 1.462 1.00 87.62 82 SER A CA 1
ATOM 636 C C . SER A 1 82 ? 4.863 -13.531 2.303 1.00 87.62 82 SER A C 1
ATOM 638 O O . SER A 1 82 ? 5.732 -12.735 1.959 1.00 87.62 82 SER A O 1
ATOM 640 N N . LEU A 1 83 ? 4.082 -13.312 3.364 1.00 93.06 83 LEU A N 1
ATOM 641 C CA . LEU A 1 83 ? 4.215 -12.131 4.198 1.00 93.06 83 LEU A CA 1
ATOM 642 C C . LEU A 1 83 ? 5.497 -12.222 5.037 1.00 93.06 83 LEU A C 1
ATOM 644 O O . LEU A 1 83 ? 5.756 -13.242 5.675 1.00 93.06 83 LEU A O 1
ATOM 648 N N . THR A 1 84 ? 6.290 -11.153 5.058 1.00 93.75 84 THR A N 1
ATOM 649 C CA . THR A 1 84 ? 7.439 -11.073 5.966 1.00 93.75 84 THR A CA 1
ATOM 650 C C . THR A 1 84 ? 6.968 -10.878 7.409 1.00 93.75 84 THR A C 1
ATOM 652 O O . THR A 1 84 ? 5.849 -10.417 7.652 1.00 93.75 84 THR A O 1
ATOM 655 N N . GLU A 1 85 ? 7.823 -11.204 8.379 1.00 94.69 85 GLU A N 1
ATOM 656 C CA . GLU A 1 85 ? 7.527 -10.983 9.800 1.00 94.69 85 GLU A CA 1
ATOM 657 C C . GLU A 1 85 ? 7.265 -9.497 10.100 1.00 94.69 85 GLU A C 1
ATOM 659 O O . GLU A 1 85 ? 6.269 -9.164 10.740 1.00 94.69 85 GLU A O 1
ATOM 664 N N . ASP A 1 86 ? 8.077 -8.594 9.547 1.00 92.88 86 ASP A N 1
ATOM 665 C CA . ASP A 1 86 ? 7.905 -7.145 9.708 1.00 92.88 86 ASP A CA 1
ATOM 666 C C . ASP A 1 86 ? 6.559 -6.656 9.161 1.00 92.88 86 ASP A C 1
ATOM 668 O O . ASP A 1 86 ? 5.868 -5.855 9.799 1.00 92.88 86 ASP A O 1
ATOM 672 N N . SER A 1 87 ? 6.158 -7.154 7.989 1.00 94.12 87 SER A N 1
ATOM 673 C CA . SER A 1 87 ? 4.845 -6.878 7.406 1.00 94.12 87 SER A CA 1
ATOM 674 C C . SER A 1 87 ? 3.719 -7.418 8.284 1.00 94.12 87 SER A C 1
ATOM 676 O O . SER A 1 87 ? 2.740 -6.713 8.524 1.00 94.12 87 SER A O 1
ATOM 678 N N . TYR A 1 88 ? 3.862 -8.641 8.799 1.00 95.56 88 TYR A N 1
ATOM 679 C CA . TYR A 1 88 ? 2.880 -9.267 9.682 1.00 95.56 88 TYR A CA 1
ATOM 680 C C . TYR A 1 88 ? 2.656 -8.441 10.950 1.00 95.56 88 TYR A C 1
ATOM 682 O O . TYR A 1 88 ? 1.518 -8.105 11.285 1.00 95.56 88 TYR A O 1
ATOM 690 N N . LEU A 1 89 ? 3.742 -8.063 11.628 1.00 94.88 89 LEU A N 1
ATOM 691 C CA . LEU A 1 89 ? 3.691 -7.261 12.848 1.00 94.88 89 LEU A CA 1
ATOM 692 C C . LEU A 1 89 ? 3.117 -5.868 12.583 1.00 94.88 89 LEU A C 1
ATOM 694 O O . LEU A 1 89 ? 2.229 -5.436 13.315 1.00 94.88 89 LEU A O 1
ATOM 698 N N . SER A 1 90 ? 3.527 -5.220 11.487 1.00 93.62 90 SER A N 1
ATOM 699 C CA . SER A 1 90 ? 2.983 -3.915 11.092 1.00 93.62 90 SER A CA 1
ATOM 700 C C . SER A 1 90 ? 1.464 -3.980 10.901 1.00 93.62 90 SER A C 1
ATOM 702 O O . SER A 1 90 ? 0.733 -3.140 11.419 1.00 93.62 90 SER A O 1
ATOM 704 N N . ILE A 1 91 ? 0.961 -5.007 10.205 1.00 95.25 91 ILE A N 1
ATOM 705 C CA . ILE A 1 91 ? -0.482 -5.195 9.995 1.00 95.25 91 ILE A CA 1
ATOM 706 C C . ILE A 1 91 ? -1.217 -5.403 11.324 1.00 95.25 91 ILE A C 1
ATOM 708 O O . ILE A 1 91 ? -2.293 -4.833 11.517 1.00 95.25 91 ILE A O 1
ATOM 712 N N . LEU A 1 92 ? -0.651 -6.185 12.250 1.00 94.81 92 LEU A N 1
ATOM 713 C CA . LEU A 1 92 ? -1.242 -6.369 13.576 1.00 94.81 92 LEU A CA 1
ATOM 714 C C . LEU A 1 92 ? -1.308 -5.063 14.369 1.00 94.81 92 LEU A C 1
ATOM 716 O O . LEU A 1 92 ? -2.312 -4.822 15.038 1.00 94.81 92 LEU A O 1
ATOM 720 N N . ASP A 1 93 ? -0.284 -4.218 14.290 1.00 92.62 93 ASP A N 1
ATOM 721 C CA . ASP A 1 93 ? -0.274 -2.933 14.988 1.00 92.62 93 ASP A CA 1
ATOM 722 C C . ASP A 1 93 ? -1.342 -1.981 14.438 1.00 92.62 93 ASP A C 1
ATOM 724 O O . ASP A 1 93 ? -2.084 -1.385 15.222 1.00 92.62 93 ASP A O 1
ATOM 728 N N . TYR A 1 94 ? -1.535 -1.932 13.115 1.00 91.06 94 TYR A N 1
ATOM 729 C CA . TYR A 1 94 ? -2.651 -1.181 12.529 1.00 91.06 94 TYR A CA 1
ATOM 730 C C . TYR A 1 94 ? -4.013 -1.742 12.943 1.00 91.06 94 TYR A C 1
ATOM 732 O O . TYR A 1 94 ? -4.904 -0.975 13.293 1.00 91.06 94 TYR A O 1
ATOM 740 N N . LEU A 1 95 ? -4.189 -3.066 12.968 1.00 91.38 95 LEU A N 1
ATOM 741 C CA . LEU A 1 95 ? -5.449 -3.679 13.409 1.00 91.38 95 LEU A CA 1
ATOM 742 C C . LEU A 1 95 ? -5.757 -3.427 14.892 1.00 91.38 95 LEU A C 1
ATOM 744 O O . LEU A 1 95 ? -6.927 -3.380 15.257 1.00 91.38 95 LEU A O 1
ATOM 748 N N . ARG A 1 96 ? -4.735 -3.272 15.743 1.00 88.88 96 ARG A N 1
ATOM 749 C CA . ARG A 1 96 ? -4.895 -2.903 17.162 1.00 88.88 96 ARG A CA 1
ATOM 750 C C . ARG A 1 96 ? -5.182 -1.414 17.350 1.00 88.88 96 ARG A C 1
ATOM 752 O O . ARG A 1 96 ? -5.903 -1.058 18.275 1.00 88.88 96 ARG A O 1
ATOM 759 N N . GLY A 1 97 ? -4.579 -0.564 16.516 1.00 78.00 97 GLY A N 1
ATOM 760 C CA . GLY A 1 97 ? -4.736 0.892 16.557 1.00 78.00 97 GLY A CA 1
ATOM 761 C C . GLY A 1 97 ? -6.039 1.396 15.931 1.00 78.00 97 GLY A C 1
ATOM 762 O O . GLY A 1 97 ? -6.513 2.471 16.289 1.00 78.00 97 GLY A O 1
ATOM 763 N N . VAL A 1 98 ? -6.649 0.622 15.030 1.00 63.09 98 VAL A N 1
ATOM 764 C CA . VAL A 1 98 ? -8.031 0.840 14.595 1.00 63.09 98 VAL A CA 1
ATOM 765 C C . VAL A 1 98 ? -8.928 0.404 15.750 1.00 63.09 98 VAL A C 1
ATOM 767 O O . VAL A 1 98 ? -9.107 -0.793 15.970 1.00 63.09 98 VAL A O 1
ATOM 770 N N . GLU A 1 99 ? -9.464 1.361 16.517 1.00 54.19 99 GLU A N 1
ATOM 771 C CA . GLU A 1 99 ? -10.512 1.076 17.503 1.00 54.19 99 GLU A CA 1
ATOM 772 C C . GLU A 1 99 ? -11.536 0.135 16.864 1.00 54.19 99 GLU A C 1
ATOM 774 O O . GLU A 1 99 ? -12.085 0.423 15.797 1.00 54.19 99 GLU A O 1
ATOM 779 N N . ILE A 1 100 ? -11.748 -1.023 17.489 1.00 45.88 100 ILE A N 1
ATOM 780 C CA . ILE A 1 100 ? -12.696 -2.025 17.019 1.00 45.88 100 ILE A CA 1
ATOM 781 C C . ILE A 1 100 ? -14.100 -1.434 17.198 1.00 45.88 100 ILE A C 1
ATOM 783 O O . ILE A 1 100 ? -14.776 -1.690 18.192 1.00 45.88 100 ILE A O 1
ATOM 787 N N . ILE A 1 101 ? -14.556 -0.633 16.237 1.00 46.25 101 ILE A N 1
ATOM 788 C CA . ILE A 1 101 ? -15.961 -0.264 16.118 1.00 46.25 101 ILE A CA 1
ATOM 789 C C . ILE A 1 101 ? -16.652 -1.499 15.547 1.00 46.25 101 ILE A C 1
ATOM 791 O O . ILE A 1 101 ? -16.877 -1.615 14.342 1.00 46.25 101 ILE A O 1
ATOM 795 N N . LEU A 1 102 ? -16.938 -2.473 16.414 1.00 41.88 102 LEU A N 1
ATOM 796 C CA . LEU A 1 102 ? -17.885 -3.519 16.062 1.00 41.88 102 LEU A CA 1
ATOM 797 C C . LEU A 1 102 ? -19.211 -2.819 15.741 1.00 41.88 102 LEU A C 1
ATOM 799 O O . LEU A 1 102 ? -19.683 -2.025 16.562 1.00 41.88 102 LEU A O 1
ATOM 803 N N . PRO A 1 103 ? -19.824 -3.069 14.573 1.00 42.50 103 PRO A N 1
ATOM 804 C CA . PRO A 1 103 ? -21.170 -2.593 14.334 1.00 42.50 103 PRO A CA 1
ATOM 805 C C . PRO A 1 103 ? -22.079 -3.221 15.393 1.00 42.50 103 PRO A C 1
ATOM 807 O O . PRO A 1 103 ? -22.266 -4.437 15.437 1.00 42.50 103 PRO A O 1
ATOM 810 N N . ASN A 1 104 ? -22.636 -2.383 16.268 1.00 37.59 104 ASN A N 1
ATOM 811 C CA . ASN A 1 104 ? -23.754 -2.774 17.112 1.00 37.59 104 ASN A CA 1
ATOM 812 C C . ASN A 1 104 ? -24.937 -3.049 16.183 1.00 37.59 104 ASN A C 1
ATOM 814 O O . ASN A 1 104 ? -25.634 -2.127 15.759 1.00 37.59 104 ASN A O 1
ATOM 818 N N . HIS A 1 105 ? -25.154 -4.315 15.841 1.00 42.50 105 HIS A N 1
ATOM 819 C CA . HIS A 1 105 ? -26.426 -4.747 15.284 1.00 42.50 105 HIS A CA 1
ATOM 820 C C . HIS A 1 105 ? -27.471 -4.616 16.399 1.00 42.50 105 HIS A C 1
ATOM 822 O O . HIS A 1 105 ? -27.494 -5.416 17.333 1.00 42.50 105 HIS A O 1
ATOM 828 N N . SER A 1 106 ? -28.246 -3.531 16.325 1.00 49.66 106 SER A N 1
ATOM 829 C CA . SER A 1 106 ? -29.449 -3.285 17.129 1.00 49.66 106 SER A CA 1
ATOM 830 C C . SER A 1 106 ? -30.664 -3.824 16.391 1.00 49.66 106 SER A C 1
ATOM 832 O O . SER A 1 106 ? -30.682 -3.668 15.147 1.00 49.66 106 SER A O 1
#

Foldseek 3Di:
DCDPVVLQDDPFWGFDDFLDDPPQKTKTWGDTVPDPAIWIWIWGPDDPVARGPDADPRGHDTHTDDRVCRLVVLVVVCPDPPGDPVSNVVSVVVNVVPPPPDPPPD

pLDDT: mean 84.82, std 14.48, range [37.59, 96.19]

Organism: NCBI:txid1454201

Radius of gyration: 14.31 Å; Cα contacts (8 Å, |Δi|>4): 174; chains: 1; bounding box: 43×33×36 Å

Solvent-accessible surface area (backbone atoms only — not comparable to full-atom values): 6162 Å² total; per-residue (Å²): 106,67,53,72,80,75,57,47,64,42,95,59,33,41,58,73,42,77,52,42,73,75,78,53,41,37,35,30,39,27,31,40,60,96,55,92,53,64,19,33,28,36,28,40,42,21,54,96,87,44,50,36,36,47,59,60,96,81,42,54,38,67,46,69,48,66,49,87,52,31,64,63,51,52,61,55,52,73,73,45,86,86,58,49,70,69,29,50,52,53,47,50,51,52,61,66,68,47,73,83,76,70,81,79,86,124

Nearest PDB structures (foldseek):
  5y80-assembly1_A  TM=7.032E-01  e=6.236E+00  Homo sapiens
  7bm6-assembly1_B  TM=3.912E-01  e=4.603E+00  Zobellia galactanivorans
  7bjt-assembly1_A  TM=3.889E-01  e=5.869E+00  Zobellia galactanivorans

Mean predicted aligned error: 6.38 Å